Protein AF-A0A1G2VLK8-F1 (afdb_monomer_lite)

Sequence (142 aa):
MTEEEIDSARRELGSAGLTPVDLPKEIGAIEGIDEGEAGPSVKYRYEQSRFFVAKDKTTAEALRNVHEGDDETYGRLSGFPESAIKAYLGAEENTTALIELGDLPEEVRTQDFMAFATFKLSRGNWREELETVKKWATAIKK

Radius of gyration: 19.24 Å; chains: 1; bounding box: 40×49×45 Å

Structure (mmCIF, N/CA/C/O backbone):
data_AF-A0A1G2VLK8-F1
#
_entry.id   AF-A0A1G2VLK8-F1
#
loop_
_atom_site.group_PDB
_atom_site.id
_atom_site.type_symbol
_atom_site.label_atom_id
_atom_site.label_alt_id
_atom_site.label_comp_id
_atom_site.label_asym_id
_atom_site.label_entity_id
_atom_site.label_seq_id
_atom_site.pdbx_PDB_ins_code
_atom_site.Cartn_x
_atom_site.Cartn_y
_atom_site.Cartn_z
_atom_site.occupancy
_atom_site.B_iso_or_equiv
_atom_site.auth_seq_id
_atom_site.auth_comp_id
_atom_site.auth_asym_id
_atom_site.auth_atom_id
_atom_site.pdbx_PDB_model_num
ATOM 1 N N . MET A 1 1 ? 4.535 -14.843 -16.480 1.00 63.06 1 MET A N 1
ATOM 2 C CA . MET A 1 1 ? 3.687 -13.834 -17.128 1.00 63.06 1 MET A CA 1
ATOM 3 C C . MET A 1 1 ? 4.338 -13.463 -18.450 1.00 63.06 1 MET A C 1
ATOM 5 O O . MET A 1 1 ? 5.520 -13.135 -18.448 1.00 63.06 1 MET A O 1
ATOM 9 N N . THR A 1 2 ? 3.635 -13.634 -19.558 1.00 80.88 2 THR A N 1
ATOM 10 C CA . THR A 1 2 ? 4.081 -13.302 -20.915 1.00 80.88 2 THR A CA 1
ATOM 11 C C . THR A 1 2 ? 3.960 -11.796 -21.163 1.00 80.88 2 THR A C 1
ATOM 13 O O . THR A 1 2 ? 3.268 -11.094 -20.426 1.00 80.88 2 THR A O 1
ATOM 16 N N . GLU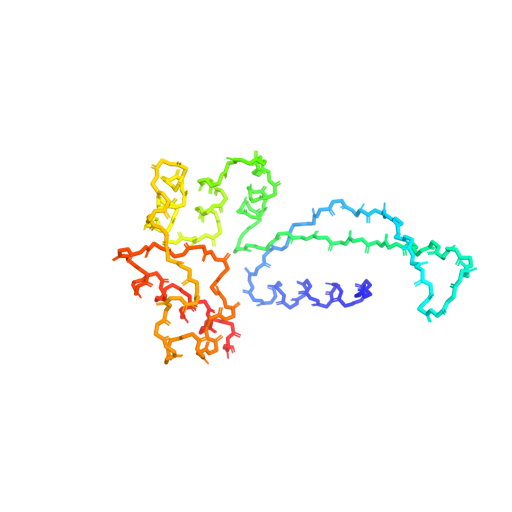 A 1 3 ? 4.620 -11.280 -22.202 1.00 81.69 3 GLU A N 1
ATOM 17 C CA . GLU A 1 3 ? 4.488 -9.864 -22.583 1.00 81.69 3 GLU A CA 1
ATOM 18 C C . GLU A 1 3 ? 3.028 -9.516 -22.949 1.00 81.69 3 GLU A C 1
ATOM 20 O O . GLU A 1 3 ? 2.543 -8.445 -22.598 1.00 81.69 3 GLU A O 1
ATOM 25 N N . GLU A 1 4 ? 2.284 -10.457 -23.547 1.00 85.25 4 GLU A N 1
ATOM 26 C CA . GLU A 1 4 ? 0.854 -10.292 -23.849 1.00 85.25 4 GLU A CA 1
ATOM 27 C C . GLU A 1 4 ? 0.001 -10.136 -22.582 1.00 85.25 4 GLU A C 1
ATOM 29 O O . GLU A 1 4 ? -0.909 -9.305 -22.544 1.00 85.25 4 GLU A O 1
ATOM 34 N N . GLU A 1 5 ? 0.306 -10.898 -21.528 1.00 84.62 5 GLU A N 1
ATOM 35 C CA . GLU A 1 5 ? -0.374 -10.782 -20.233 1.00 84.62 5 GLU A CA 1
ATOM 36 C C . GLU A 1 5 ? -0.065 -9.435 -19.559 1.00 84.62 5 GLU A C 1
ATOM 38 O O . GLU A 1 5 ? -0.966 -8.810 -18.999 1.00 84.62 5 GLU A O 1
ATOM 43 N N . ILE A 1 6 ? 1.176 -8.944 -19.669 1.00 83.00 6 ILE A N 1
ATOM 44 C CA . ILE A 1 6 ? 1.570 -7.620 -19.156 1.00 83.00 6 ILE A CA 1
ATOM 45 C C . ILE A 1 6 ? 0.814 -6.511 -19.895 1.00 83.00 6 ILE A C 1
ATOM 47 O O . ILE A 1 6 ? 0.267 -5.604 -19.267 1.00 83.00 6 ILE A O 1
ATOM 51 N N . ASP A 1 7 ? 0.738 -6.585 -21.221 1.00 86.88 7 ASP A N 1
ATOM 52 C CA . ASP A 1 7 ? 0.026 -5.591 -22.025 1.00 86.88 7 ASP A CA 1
ATOM 53 C C . ASP A 1 7 ? -1.495 -5.662 -21.844 1.00 86.88 7 ASP A C 1
ATOM 55 O O . ASP A 1 7 ? -2.184 -4.640 -21.937 1.00 86.88 7 ASP A O 1
ATOM 59 N N . SER A 1 8 ? -2.048 -6.845 -21.557 1.00 88.81 8 SER A N 1
ATOM 60 C CA . SER A 1 8 ? -3.439 -6.974 -21.108 1.00 88.81 8 SER A CA 1
ATOM 61 C C . SER A 1 8 ? -3.647 -6.251 -19.779 1.00 88.81 8 SER A C 1
ATOM 63 O O . SER A 1 8 ? -4.502 -5.369 -19.698 1.00 88.81 8 SER A O 1
ATOM 65 N N . ALA A 1 9 ? -2.798 -6.521 -18.783 1.00 86.00 9 ALA A N 1
ATOM 66 C CA . ALA A 1 9 ? -2.879 -5.879 -17.474 1.00 86.00 9 ALA A CA 1
ATOM 67 C C . ALA A 1 9 ? -2.759 -4.348 -17.574 1.00 86.00 9 ALA A C 1
ATOM 69 O O . ALA A 1 9 ? -3.553 -3.622 -16.983 1.00 86.00 9 ALA A O 1
ATOM 70 N N . ARG A 1 10 ? -1.827 -3.823 -18.381 1.00 85.25 10 ARG A N 1
ATOM 71 C CA . ARG A 1 10 ? -1.683 -2.370 -18.605 1.00 85.25 10 ARG A CA 1
ATOM 72 C C . ARG A 1 10 ? -2.944 -1.740 -19.195 1.00 85.25 10 ARG A C 1
ATOM 74 O O . ARG A 1 10 ? -3.321 -0.641 -18.789 1.00 85.25 10 ARG A O 1
ATOM 81 N N . ARG A 1 11 ? -3.603 -2.417 -20.141 1.00 89.00 11 ARG A N 1
ATOM 82 C CA . ARG A 1 11 ? -4.859 -1.934 -20.736 1.00 89.00 11 ARG A CA 1
ATOM 83 C C . ARG A 1 11 ? -5.998 -1.925 -19.723 1.00 89.00 11 ARG A C 1
ATOM 85 O O . ARG A 1 11 ? -6.734 -0.942 -19.661 1.00 89.00 11 ARG A O 1
ATOM 92 N N . GLU A 1 12 ? -6.111 -2.974 -18.916 1.00 89.31 12 GLU A N 1
ATOM 93 C CA . GLU A 1 12 ? -7.101 -3.055 -17.838 1.00 89.31 12 GLU A CA 1
ATOM 94 C C . GLU A 1 12 ? -6.886 -1.940 -16.806 1.00 89.31 12 GLU A C 1
ATOM 96 O O . GLU A 1 12 ? -7.82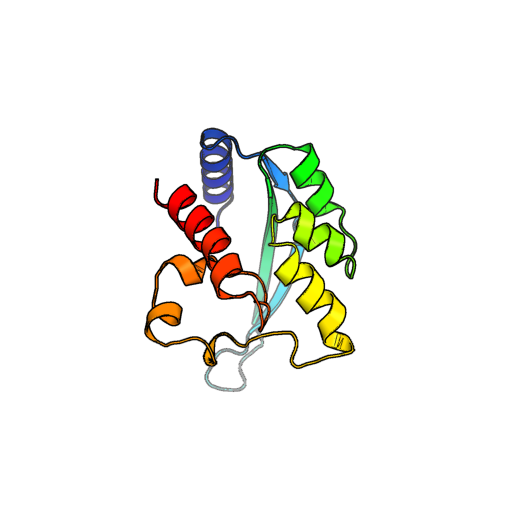1 -1.199 -16.499 1.00 89.31 12 GLU A O 1
ATOM 101 N N . LEU A 1 13 ? -5.642 -1.722 -16.370 1.00 87.38 13 LEU A N 1
ATOM 102 C CA . LEU A 1 13 ? -5.278 -0.622 -15.472 1.00 87.38 13 LEU A CA 1
ATOM 103 C C . LEU A 1 13 ? -5.633 0.747 -16.068 1.00 87.38 13 LEU A C 1
ATOM 105 O O . LEU A 1 13 ? -6.253 1.569 -15.394 1.00 87.38 13 LEU A O 1
ATOM 109 N N . GLY A 1 14 ? -5.315 0.972 -17.346 1.00 86.69 14 GLY A N 1
ATOM 110 C CA . GLY A 1 14 ? -5.680 2.202 -18.048 1.00 86.69 14 GLY A CA 1
ATOM 111 C C . GLY A 1 14 ? -7.194 2.424 -18.109 1.00 86.69 14 GLY A C 1
ATOM 112 O O . GLY A 1 14 ? -7.660 3.544 -17.899 1.00 86.69 14 GLY A O 1
ATOM 113 N N . SER A 1 15 ? -7.979 1.362 -18.322 1.00 87.38 15 SER A N 1
ATOM 114 C CA . SER A 1 15 ? -9.448 1.438 -18.313 1.00 87.38 15 SER A CA 1
ATOM 115 C C . SER A 1 15 ? -10.027 1.780 -16.934 1.00 87.38 15 SER A C 1
ATOM 117 O O . SER A 1 15 ? -11.059 2.443 -16.849 1.00 87.38 15 SER A O 1
ATOM 119 N N . ALA A 1 16 ? -9.318 1.410 -15.863 1.00 84.62 16 ALA A N 1
ATOM 120 C CA . ALA A 1 16 ? -9.635 1.777 -14.485 1.00 84.62 16 ALA A CA 1
ATOM 121 C C . ALA A 1 16 ? -9.128 3.183 -14.091 1.00 84.62 16 ALA A C 1
ATOM 123 O O . ALA A 1 16 ? -9.256 3.584 -12.934 1.00 84.62 16 ALA A O 1
ATOM 124 N N . GLY A 1 17 ? -8.547 3.943 -15.029 1.00 86.31 17 GLY A N 1
ATOM 125 C CA . GLY A 1 17 ? -7.991 5.273 -14.767 1.00 86.31 17 GLY A CA 1
ATOM 126 C C . GLY A 1 17 ? -6.667 5.247 -13.999 1.00 86.31 17 GLY A C 1
ATOM 127 O O . GLY A 1 17 ? -6.303 6.241 -13.373 1.00 86.31 17 GLY A O 1
ATOM 128 N N . LEU A 1 18 ? -5.954 4.120 -14.021 1.00 87.69 18 LEU A N 1
ATOM 129 C CA . LEU A 1 18 ? -4.661 3.954 -13.370 1.00 87.69 18 LEU A CA 1
ATOM 130 C C . LEU A 1 18 ? -3.522 4.062 -14.386 1.00 87.69 18 LEU A C 1
ATOM 132 O O . LEU A 1 18 ? -3.638 3.653 -15.540 1.00 87.69 18 LEU A O 1
ATOM 136 N N . THR A 1 19 ? -2.397 4.611 -13.939 1.00 88.56 19 THR A N 1
ATOM 137 C CA . THR A 1 19 ? -1.199 4.812 -14.755 1.00 88.56 19 THR A CA 1
ATOM 138 C C . THR A 1 19 ? -0.057 3.936 -14.238 1.00 88.56 19 THR A C 1
ATOM 140 O O . THR A 1 19 ? 0.416 4.175 -13.121 1.00 88.56 19 THR A O 1
ATOM 143 N N . PRO A 1 20 ? 0.399 2.937 -15.017 1.00 86.56 20 PRO A N 1
ATOM 144 C CA . PRO A 1 20 ? 1.588 2.166 -14.687 1.00 86.56 20 PRO A CA 1
ATOM 145 C C . PRO A 1 20 ? 2.874 2.923 -15.059 1.00 86.56 20 PRO A C 1
ATOM 147 O O . PRO A 1 20 ? 2.933 3.623 -16.071 1.00 86.56 20 PRO A O 1
ATOM 150 N N . VAL A 1 21 ? 3.923 2.745 -14.258 1.00 88.81 21 VAL A N 1
ATOM 151 C CA . VAL A 1 21 ? 5.294 3.193 -14.536 1.00 88.81 21 VAL A CA 1
ATOM 152 C C . VAL A 1 21 ? 6.228 2.002 -14.385 1.00 88.81 21 VAL A C 1
ATOM 154 O O . VAL A 1 21 ? 6.386 1.461 -13.290 1.00 88.81 21 VAL A O 1
ATOM 157 N N . ASP A 1 22 ? 6.845 1.598 -15.493 1.00 85.44 22 ASP A N 1
ATOM 158 C CA . ASP A 1 22 ? 7.716 0.427 -15.540 1.00 85.44 22 ASP A CA 1
ATOM 159 C C . ASP A 1 22 ? 9.066 0.664 -14.852 1.00 85.44 22 ASP A C 1
ATOM 161 O O . ASP A 1 22 ? 9.655 1.755 -14.902 1.00 85.44 22 ASP A O 1
ATOM 165 N N . LEU A 1 23 ? 9.575 -0.407 -14.250 1.00 80.75 23 LEU A N 1
ATOM 166 C CA . LEU A 1 23 ? 10.962 -0.534 -13.830 1.00 80.75 23 LEU A CA 1
ATOM 167 C C . LEU A 1 23 ? 11.788 -1.239 -14.919 1.00 80.75 23 LEU A C 1
ATOM 169 O O . LEU A 1 23 ? 11.238 -1.999 -15.723 1.00 80.75 23 LEU A O 1
ATOM 173 N N . PRO A 1 24 ? 13.114 -1.013 -14.956 1.00 81.62 24 PRO A N 1
ATOM 174 C CA . PRO A 1 24 ? 14.006 -1.7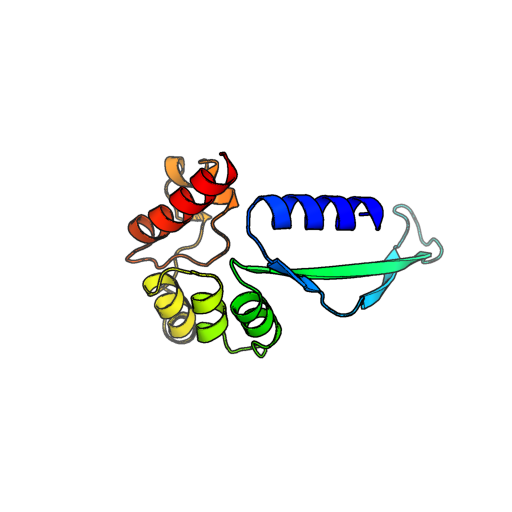87 -15.810 1.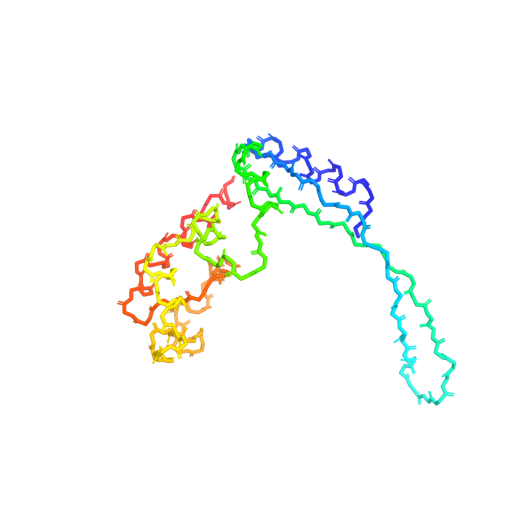00 81.62 24 PRO A CA 1
ATOM 175 C C . PRO A 1 24 ? 13.827 -3.293 -15.573 1.00 81.62 24 PRO A C 1
ATOM 177 O O . PRO A 1 24 ? 13.687 -3.728 -14.431 1.00 81.62 24 PRO A O 1
ATOM 180 N N . LYS A 1 25 ? 13.843 -4.088 -16.650 1.00 81.50 25 LYS A N 1
ATOM 181 C CA . LYS A 1 25 ? 13.786 -5.552 -16.544 1.00 81.50 25 LYS A CA 1
ATOM 182 C C . LYS A 1 25 ? 15.025 -6.055 -15.800 1.00 81.50 25 LYS A C 1
ATOM 184 O O . LYS A 1 25 ? 16.150 -5.759 -16.203 1.00 81.50 25 LYS A O 1
ATOM 189 N N . GLU A 1 26 ? 14.814 -6.843 -14.754 1.00 79.50 26 GLU A N 1
ATOM 190 C CA . GLU A 1 26 ? 15.887 -7.534 -14.040 1.00 79.50 26 GLU A CA 1
ATOM 191 C C . GLU A 1 26 ? 16.044 -8.941 -14.617 1.00 79.50 26 GLU A C 1
ATOM 193 O O . GLU A 1 26 ? 15.074 -9.692 -14.727 1.00 79.50 26 GLU A O 1
ATOM 198 N N . ILE A 1 27 ? 17.268 -9.294 -15.012 1.00 81.00 27 ILE A N 1
ATOM 199 C CA . ILE A 1 27 ? 17.603 -10.626 -15.522 1.00 81.00 27 ILE A CA 1
ATOM 200 C C . ILE A 1 27 ? 18.464 -11.313 -14.471 1.00 81.00 27 ILE A C 1
ATOM 202 O O . ILE A 1 27 ? 19.544 -10.823 -14.140 1.00 81.00 27 ILE A O 1
ATOM 206 N N . GLY A 1 28 ? 18.002 -12.455 -13.971 1.00 79.44 28 GLY A N 1
ATOM 207 C CA . GLY A 1 28 ? 18.722 -13.239 -12.975 1.00 79.44 28 GLY A CA 1
ATOM 208 C C . GLY A 1 28 ? 18.850 -14.709 -13.358 1.00 79.44 28 GLY A C 1
ATOM 209 O O . GLY A 1 28 ? 18.294 -15.175 -14.356 1.00 79.44 28 GLY A O 1
ATOM 210 N N . ALA A 1 29 ? 19.601 -15.447 -12.543 1.00 80.19 29 ALA A N 1
ATOM 211 C CA . ALA A 1 29 ? 19.719 -16.895 -12.629 1.00 80.19 29 ALA A CA 1
ATOM 212 C C . ALA A 1 29 ? 19.467 -17.516 -11.251 1.00 80.19 29 ALA A C 1
ATOM 214 O O . ALA A 1 29 ? 19.999 -17.027 -10.256 1.00 80.19 29 ALA A O 1
ATOM 215 N N . ILE A 1 30 ? 18.669 -18.579 -11.198 1.00 77.06 30 ILE A N 1
ATOM 216 C CA . ILE A 1 30 ? 18.436 -19.377 -9.990 1.00 77.06 30 ILE A CA 1
ATOM 217 C C . ILE A 1 30 ? 19.031 -20.757 -10.246 1.00 77.06 30 ILE A C 1
ATOM 219 O O . ILE A 1 30 ? 18.797 -21.343 -11.304 1.00 77.06 30 ILE A O 1
ATOM 223 N N . GLU A 1 31 ? 19.812 -21.270 -9.302 1.00 74.19 31 GLU A N 1
ATOM 224 C CA . GLU A 1 31 ? 20.272 -22.656 -9.334 1.00 74.19 31 GLU A CA 1
ATOM 225 C C . GLU A 1 31 ? 19.260 -23.525 -8.587 1.00 74.19 31 GLU A C 1
ATOM 227 O O . GLU A 1 31 ? 19.054 -23.357 -7.387 1.00 74.19 31 GLU A O 1
ATOM 232 N N . GLY A 1 32 ? 18.601 -24.427 -9.314 1.00 66.31 32 GLY A N 1
ATOM 233 C CA . GLY A 1 32 ? 17.773 -25.472 -8.722 1.00 66.31 32 GLY A CA 1
ATOM 234 C C . GLY A 1 32 ? 18.585 -26.753 -8.554 1.00 66.31 32 GLY A C 1
ATOM 235 O O . GLY A 1 32 ? 19.339 -27.132 -9.455 1.00 66.31 32 GLY A O 1
ATOM 236 N N . ILE A 1 33 ? 18.420 -27.416 -7.412 1.00 60.09 33 ILE A N 1
ATOM 237 C CA . ILE A 1 33 ? 18.817 -28.814 -7.233 1.00 60.09 33 ILE A CA 1
ATOM 238 C C . ILE A 1 33 ? 17.563 -29.629 -7.537 1.00 60.09 33 ILE A C 1
ATOM 240 O O . ILE A 1 33 ? 16.534 -29.402 -6.903 1.00 60.09 33 ILE A O 1
ATOM 244 N N . ASP A 1 34 ? 17.626 -30.514 -8.530 1.00 57.28 34 ASP A N 1
ATOM 245 C CA . ASP A 1 34 ? 16.518 -31.425 -8.825 1.00 57.28 34 ASP A CA 1
ATOM 246 C C . ASP A 1 34 ? 16.291 -32.315 -7.590 1.00 57.28 34 ASP A C 1
ATOM 248 O O . ASP A 1 34 ? 17.243 -32.905 -7.067 1.00 57.28 34 ASP A O 1
ATOM 252 N N . GLU A 1 35 ? 15.069 -32.343 -7.053 1.00 53.84 35 GLU A N 1
ATOM 253 C CA . GLU A 1 35 ? 14.765 -33.089 -5.829 1.00 53.84 35 GLU A CA 1
ATOM 254 C C . GLU A 1 35 ? 15.004 -34.588 -6.066 1.00 53.84 35 GLU A C 1
ATOM 256 O O . GLU A 1 35 ? 14.223 -35.252 -6.745 1.00 53.84 35 GLU A O 1
ATOM 261 N N . GLY A 1 36 ? 16.077 -35.147 -5.494 1.00 56.91 36 GLY A N 1
ATOM 262 C CA . GLY A 1 36 ? 16.237 -36.602 -5.456 1.00 56.91 36 GLY A CA 1
ATOM 263 C C . GLY A 1 36 ? 17.626 -37.145 -5.157 1.00 56.91 36 GLY A C 1
ATOM 264 O O . GLY A 1 36 ? 17.726 -38.116 -4.425 1.00 56.91 36 GLY A O 1
ATOM 265 N N . GLU A 1 37 ? 18.703 -36.561 -5.667 1.00 55.66 37 GLU A N 1
ATOM 266 C CA . GLU A 1 37 ? 20.075 -37.051 -5.450 1.00 55.66 37 GLU A CA 1
ATOM 267 C C . GLU A 1 37 ? 21.056 -35.978 -5.937 1.00 55.66 37 GLU A C 1
ATOM 269 O O . GLU A 1 37 ? 20.622 -34.949 -6.443 1.00 55.66 37 GLU A O 1
ATOM 274 N N . ALA A 1 38 ? 22.367 -36.167 -5.771 1.00 58.59 38 ALA A N 1
ATOM 275 C CA . ALA A 1 38 ? 23.418 -35.254 -6.234 1.00 58.59 38 ALA A CA 1
ATOM 276 C C . ALA A 1 38 ? 23.439 -35.082 -7.777 1.00 58.59 38 ALA A C 1
ATOM 278 O O . ALA A 1 38 ? 24.370 -35.513 -8.456 1.00 58.59 38 ALA A O 1
ATOM 279 N N . GLY A 1 39 ? 22.388 -34.487 -8.337 1.00 59.66 39 GLY A N 1
ATOM 280 C CA . GLY A 1 39 ? 22.207 -34.179 -9.745 1.00 59.66 39 GLY A CA 1
ATOM 281 C C . GLY A 1 39 ? 22.868 -32.852 -10.128 1.00 59.66 39 GLY A C 1
ATOM 282 O O . GLY A 1 39 ? 23.203 -32.040 -9.260 1.00 59.66 39 GLY A O 1
ATOM 283 N N . PRO A 1 40 ? 23.097 -32.617 -11.430 1.00 57.97 40 PRO A N 1
ATOM 284 C CA . PRO A 1 40 ? 23.695 -31.375 -11.905 1.00 57.97 40 PRO A CA 1
ATOM 285 C C . PRO A 1 40 ? 22.797 -30.181 -11.557 1.00 57.97 40 PRO A C 1
ATOM 287 O O . PRO A 1 40 ? 21.589 -30.228 -11.781 1.00 57.97 40 PRO A O 1
ATOM 290 N N . SER A 1 41 ? 23.385 -29.097 -11.042 1.00 63.62 41 SER A N 1
ATOM 291 C CA . SER A 1 41 ? 22.642 -27.859 -10.808 1.00 63.62 41 SER A CA 1
ATOM 292 C C . SER A 1 41 ? 22.136 -27.298 -12.137 1.00 63.62 41 SER A C 1
ATOM 294 O O . SER A 1 41 ? 22.902 -27.077 -13.081 1.00 63.62 41 SER A O 1
ATOM 296 N N . VAL A 1 42 ? 20.825 -27.071 -12.228 1.00 68.12 42 VAL A N 1
ATOM 297 C CA . VAL A 1 42 ? 20.213 -26.448 -13.405 1.00 68.12 42 VAL A CA 1
ATOM 298 C C . VAL A 1 42 ? 20.111 -24.950 -13.148 1.00 68.12 42 VAL A C 1
ATOM 300 O O . VAL A 1 42 ? 19.497 -24.515 -12.174 1.00 68.12 42 VAL A O 1
ATOM 303 N N . LYS A 1 43 ? 20.723 -24.150 -14.028 1.00 74.25 43 LYS A N 1
ATOM 304 C CA . LYS A 1 43 ? 20.610 -22.687 -14.015 1.00 74.25 43 LYS A CA 1
ATOM 305 C C . LYS A 1 43 ? 19.373 -22.257 -14.787 1.00 74.25 43 LYS A C 1
ATOM 307 O O . LYS A 1 43 ? 19.365 -22.274 -16.017 1.00 74.25 43 LYS A O 1
ATOM 312 N N . TYR A 1 44 ? 18.353 -21.817 -14.067 1.00 77.94 44 TYR A N 1
ATOM 313 C CA . TYR A 1 44 ? 17.159 -21.217 -14.645 1.00 77.94 44 TYR A CA 1
ATOM 314 C C . TYR A 1 44 ? 17.379 -19.718 -14.810 1.00 77.94 44 TYR A C 1
ATOM 316 O O . TYR A 1 44 ? 17.556 -19.005 -13.824 1.00 77.94 44 TYR A O 1
ATOM 324 N N . ARG A 1 45 ? 17.361 -19.225 -16.052 1.00 82.38 45 ARG A N 1
ATOM 325 C CA . ARG A 1 45 ? 17.282 -17.784 -16.318 1.00 82.38 45 ARG A CA 1
ATOM 326 C C . ARG A 1 45 ? 15.854 -17.318 -16.058 1.00 82.38 45 ARG A C 1
ATOM 328 O O . ARG A 1 45 ? 14.919 -17.906 -16.597 1.00 82.38 45 ARG A O 1
ATOM 335 N N . TYR A 1 46 ? 15.700 -16.244 -15.296 1.00 78.12 46 TYR A N 1
ATOM 336 C CA . TYR A 1 46 ? 14.419 -15.566 -15.133 1.00 78.12 46 TYR A CA 1
ATOM 337 C C . TYR A 1 46 ? 14.531 -14.102 -15.534 1.00 78.12 46 TYR A C 1
ATOM 339 O O . TYR A 1 46 ? 15.597 -13.490 -15.456 1.00 78.12 46 TYR A O 1
ATOM 347 N N . GLU A 1 47 ? 13.402 -13.557 -15.967 1.00 80.12 47 GLU A N 1
ATOM 348 C CA . GLU A 1 47 ? 13.240 -12.140 -16.255 1.00 80.12 47 GLU A CA 1
ATOM 349 C C . GLU A 1 47 ? 12.103 -11.623 -15.385 1.00 80.12 47 GLU A C 1
ATOM 351 O O . GLU A 1 47 ? 10.989 -12.152 -15.424 1.00 80.12 47 GLU A O 1
ATOM 356 N N . GLN A 1 48 ? 12.388 -10.608 -14.576 1.00 78.56 48 GLN A N 1
ATOM 357 C CA . GLN A 1 48 ? 11.399 -9.972 -13.726 1.00 78.56 48 GLN A CA 1
ATOM 358 C C . GLN A 1 48 ? 11.062 -8.593 -14.287 1.00 78.56 48 GLN A C 1
ATOM 360 O O . GLN A 1 48 ? 11.933 -7.748 -14.488 1.00 78.56 48 GLN A O 1
ATOM 365 N N . SER A 1 49 ? 9.771 -8.373 -14.533 1.00 77.62 49 SER A N 1
ATOM 366 C CA . SER A 1 49 ? 9.219 -7.059 -14.860 1.00 77.62 49 SER A CA 1
ATOM 367 C C . SER A 1 49 ? 8.395 -6.580 -13.673 1.00 77.62 49 SER A C 1
ATOM 369 O O . SER A 1 49 ? 7.518 -7.300 -13.196 1.00 77.62 49 SER A O 1
ATOM 371 N N . ARG A 1 50 ? 8.700 -5.381 -13.178 1.00 82.94 50 ARG A N 1
ATOM 372 C CA . ARG A 1 50 ? 7.971 -4.719 -12.092 1.00 82.94 50 ARG A CA 1
ATOM 373 C C . ARG A 1 50 ? 7.476 -3.367 -12.590 1.00 82.94 50 ARG A C 1
ATOM 375 O O . ARG A 1 50 ? 8.107 -2.752 -13.446 1.00 82.94 50 ARG A O 1
ATOM 382 N N . PHE A 1 51 ? 6.365 -2.901 -12.044 1.00 85.94 51 PHE A N 1
ATOM 383 C CA . PHE A 1 51 ? 5.830 -1.578 -12.339 1.00 85.94 51 PHE A CA 1
ATOM 384 C C . PHE A 1 51 ? 5.102 -1.028 -11.113 1.00 85.94 51 PHE A C 1
ATOM 386 O O . PHE A 1 51 ? 4.553 -1.789 -10.314 1.00 85.94 51 PHE A O 1
ATOM 393 N N . PHE A 1 52 ? 5.101 0.295 -10.972 1.00 88.31 52 PHE A N 1
ATOM 394 C CA . PHE A 1 52 ? 4.288 1.006 -9.987 1.00 88.31 52 PHE A CA 1
ATOM 395 C C . PHE A 1 52 ? 2.986 1.452 -10.630 1.00 88.31 52 PHE A C 1
ATOM 397 O O . PHE A 1 52 ? 2.983 1.859 -11.787 1.00 88.31 52 PHE A O 1
ATOM 404 N N . VAL A 1 53 ? 1.888 1.401 -9.884 1.00 85.31 53 VAL A N 1
ATOM 405 C CA . VAL A 1 53 ? 0.565 1.812 -10.361 1.00 85.31 53 VAL A CA 1
ATOM 406 C C . VAL A 1 53 ? 0.021 2.885 -9.435 1.00 85.31 53 VAL A C 1
ATOM 408 O O . VAL A 1 53 ? 0.002 2.700 -8.221 1.00 85.31 53 VAL A O 1
ATOM 411 N N . ALA A 1 54 ? -0.451 3.992 -10.001 1.00 89.50 54 ALA A N 1
ATOM 412 C CA . ALA A 1 54 ? -1.141 5.033 -9.246 1.00 89.50 54 ALA A CA 1
ATOM 413 C C . ALA A 1 54 ? -2.250 5.691 -10.077 1.00 89.50 54 ALA A C 1
ATOM 415 O O . ALA A 1 54 ? -2.380 5.442 -11.274 1.00 89.50 54 ALA A O 1
ATOM 416 N N . LYS A 1 55 ? -3.039 6.566 -9.444 1.00 88.31 55 LYS A N 1
ATOM 417 C CA . LYS A 1 55 ? -4.106 7.346 -10.102 1.00 88.31 55 LYS A CA 1
ATOM 418 C C . LYS A 1 55 ? -3.591 8.290 -11.197 1.00 88.31 55 LYS A C 1
ATOM 420 O O . LYS A 1 55 ? -4.335 8.686 -12.082 1.00 88.31 55 LYS A O 1
ATOM 425 N N . ASP A 1 56 ? -2.330 8.696 -11.100 1.00 90.56 56 ASP A N 1
ATOM 426 C CA . ASP A 1 56 ? -1.686 9.598 -12.041 1.00 90.56 56 ASP A CA 1
ATOM 427 C C . ASP A 1 56 ? -0.202 9.257 -12.174 1.00 90.56 56 ASP A C 1
ATOM 429 O O . ASP A 1 56 ? 0.413 8.660 -11.283 1.00 90.56 56 ASP A O 1
ATOM 433 N N . LYS A 1 57 ? 0.369 9.646 -13.316 1.00 89.25 57 LYS A N 1
ATOM 434 C CA . LYS A 1 57 ? 1.768 9.380 -13.650 1.00 89.25 57 LYS A CA 1
ATOM 435 C C . LYS A 1 57 ? 2.729 9.974 -12.624 1.00 89.25 57 LYS A C 1
ATOM 437 O O . LYS A 1 57 ? 3.706 9.325 -12.279 1.00 89.25 57 LYS A O 1
ATOM 442 N N . THR A 1 58 ? 2.439 11.175 -12.123 1.00 92.19 58 THR A N 1
ATOM 443 C CA . THR A 1 58 ? 3.290 11.882 -11.158 1.00 92.19 58 THR A CA 1
ATOM 444 C C . THR A 1 58 ? 3.447 11.079 -9.871 1.00 92.19 58 THR A C 1
ATOM 446 O O . THR A 1 58 ? 4.556 10.924 -9.373 1.00 92.19 58 THR A O 1
ATOM 449 N N . THR A 1 59 ? 2.355 10.516 -9.358 1.00 92.31 59 THR A N 1
ATOM 450 C CA . THR A 1 59 ? 2.347 9.683 -8.152 1.00 92.31 59 THR A CA 1
ATOM 451 C C . THR A 1 59 ? 3.080 8.361 -8.394 1.00 92.31 59 THR A C 1
ATOM 453 O O . THR A 1 59 ? 3.867 7.938 -7.552 1.00 92.31 59 THR A O 1
ATOM 456 N N . ALA A 1 60 ? 2.881 7.726 -9.555 1.00 89.88 60 ALA A N 1
ATOM 457 C CA . ALA A 1 60 ? 3.587 6.491 -9.904 1.00 89.88 60 ALA A CA 1
ATOM 458 C C . ALA A 1 60 ? 5.103 6.718 -10.091 1.00 89.88 60 ALA A C 1
ATOM 460 O O . ALA A 1 60 ? 5.912 5.905 -9.646 1.00 89.88 60 ALA A O 1
ATOM 461 N N . GLU A 1 61 ? 5.504 7.841 -10.692 1.00 90.88 61 GLU A N 1
ATOM 462 C CA . GLU A 1 61 ? 6.908 8.255 -10.792 1.00 90.88 61 GLU A CA 1
ATOM 463 C C . GLU A 1 61 ? 7.492 8.611 -9.419 1.00 90.88 61 GLU A C 1
ATOM 465 O O . GLU A 1 61 ? 8.633 8.254 -9.136 1.00 90.88 61 GLU A O 1
ATOM 470 N N . ALA A 1 62 ? 6.716 9.263 -8.547 1.00 92.38 62 ALA A N 1
ATOM 471 C CA . ALA A 1 62 ? 7.132 9.547 -7.178 1.00 92.38 62 ALA A CA 1
ATOM 472 C C . ALA A 1 62 ? 7.390 8.250 -6.400 1.00 92.38 62 ALA A C 1
ATOM 474 O O . ALA A 1 62 ? 8.460 8.123 -5.818 1.00 92.38 62 ALA A O 1
ATOM 475 N N . LEU A 1 63 ? 6.479 7.267 -6.475 1.00 91.25 63 LEU A N 1
ATOM 476 C CA . LEU A 1 63 ? 6.655 5.935 -5.875 1.00 91.25 63 LEU A CA 1
ATOM 477 C C . LEU A 1 63 ? 7.918 5.237 -6.382 1.00 91.25 63 LEU A C 1
ATOM 479 O O . LEU A 1 63 ? 8.675 4.682 -5.593 1.00 91.25 63 LEU A O 1
ATOM 483 N N . ARG A 1 64 ? 8.177 5.306 -7.692 1.00 89.81 64 ARG A N 1
ATOM 484 C CA . ARG A 1 64 ? 9.380 4.725 -8.302 1.00 89.81 64 ARG A CA 1
ATOM 485 C C . ARG A 1 64 ? 10.677 5.326 -7.761 1.00 89.81 64 ARG A C 1
ATOM 487 O O . ARG A 1 64 ? 11.687 4.632 -7.708 1.00 89.81 64 ARG A O 1
ATOM 494 N N . ASN A 1 65 ? 10.665 6.613 -7.436 1.00 91.06 65 ASN A N 1
ATOM 495 C CA . ASN A 1 65 ? 11.858 7.352 -7.039 1.00 91.06 65 ASN A CA 1
ATOM 496 C C . ASN A 1 65 ? 12.060 7.398 -5.517 1.00 91.06 65 ASN A C 1
ATOM 498 O O . ASN A 1 65 ? 13.023 8.022 -5.072 1.00 91.06 65 ASN A O 1
ATOM 502 N N . VAL A 1 66 ? 11.181 6.774 -4.722 1.00 91.31 66 VAL A N 1
ATOM 503 C CA . VAL A 1 66 ? 11.383 6.680 -3.273 1.00 91.31 66 VAL A CA 1
ATOM 504 C C . VAL A 1 66 ? 12.646 5.867 -3.005 1.00 91.31 66 VAL A C 1
ATOM 506 O O . VAL A 1 66 ? 12.808 4.755 -3.510 1.00 91.31 66 VAL A O 1
ATOM 509 N N . HIS A 1 67 ? 13.564 6.448 -2.238 1.00 85.50 67 HIS A N 1
ATOM 510 C CA . HIS A 1 67 ? 14.784 5.766 -1.834 1.00 85.50 67 HIS A CA 1
ATOM 511 C C . HIS A 1 67 ? 14.471 4.664 -0.820 1.00 85.50 67 HIS A C 1
ATOM 513 O O . HIS A 1 67 ? 13.571 4.801 0.008 1.00 85.50 67 HIS A O 1
ATOM 519 N N . GLU A 1 68 ? 15.242 3.579 -0.863 1.00 82.56 68 GLU A N 1
ATOM 520 C CA . GLU A 1 68 ? 15.199 2.559 0.183 1.00 82.56 68 GLU A CA 1
ATOM 521 C C . GLU A 1 68 ? 15.443 3.218 1.554 1.00 82.56 68 GLU A C 1
ATOM 523 O O . GLU A 1 68 ? 16.397 3.982 1.716 1.00 82.56 68 GLU A O 1
ATOM 528 N N . GLY A 1 69 ? 14.547 2.965 2.512 1.00 84.19 69 GLY A N 1
ATOM 529 C CA . GLY A 1 69 ? 14.569 3.571 3.847 1.00 84.19 69 GLY A CA 1
ATOM 530 C C . GLY A 1 69 ? 13.731 4.846 4.016 1.00 84.19 69 GLY A C 1
ATOM 531 O O . GLY A 1 69 ? 13.567 5.301 5.145 1.00 84.19 69 GLY A O 1
ATOM 532 N N . ASP A 1 70 ? 13.154 5.417 2.952 1.00 92.81 70 ASP A N 1
ATOM 533 C CA . ASP A 1 70 ? 12.165 6.504 3.073 1.00 92.81 70 ASP A CA 1
ATOM 534 C C . ASP A 1 70 ? 10.736 5.941 3.207 1.00 92.81 70 ASP A C 1
ATOM 536 O O . ASP A 1 70 ? 9.859 6.107 2.349 1.00 92.81 70 ASP A O 1
ATOM 540 N N . ASP A 1 71 ? 10.519 5.224 4.311 1.00 93.69 71 ASP A N 1
ATOM 541 C CA . ASP A 1 71 ? 9.261 4.531 4.606 1.00 93.69 71 ASP A CA 1
ATOM 542 C C . ASP A 1 71 ? 8.085 5.502 4.816 1.00 93.69 71 ASP A C 1
ATOM 544 O O . ASP A 1 71 ? 6.932 5.165 4.526 1.00 93.69 71 ASP A O 1
ATOM 548 N N . GLU A 1 72 ? 8.360 6.731 5.273 1.00 95.69 72 GLU A N 1
ATOM 549 C CA . GLU A 1 72 ? 7.346 7.778 5.430 1.00 95.69 72 GLU A CA 1
ATOM 550 C C . GLU A 1 72 ? 6.770 8.185 4.070 1.00 95.69 72 GLU A C 1
ATOM 552 O O . GLU A 1 72 ? 5.547 8.158 3.873 1.00 95.69 72 GLU A O 1
ATOM 557 N N . THR A 1 73 ? 7.639 8.535 3.115 1.00 95.38 73 THR A N 1
ATOM 558 C CA . THR A 1 73 ? 7.212 8.925 1.767 1.00 95.38 73 THR A CA 1
ATOM 559 C C . THR A 1 73 ? 6.551 7.754 1.051 1.00 95.38 73 THR A C 1
ATOM 561 O O . THR A 1 73 ? 5.485 7.935 0.450 1.00 95.38 73 THR A O 1
ATOM 564 N N . TYR A 1 74 ? 7.116 6.545 1.163 1.00 94.50 74 TYR A N 1
ATOM 565 C CA . TYR A 1 74 ? 6.522 5.340 0.582 1.00 94.50 74 TYR A CA 1
ATOM 566 C C . TYR A 1 74 ? 5.105 5.092 1.110 1.00 94.50 74 TYR A C 1
ATOM 568 O O . TYR A 1 74 ? 4.167 4.919 0.323 1.00 94.50 74 TYR A O 1
ATOM 576 N N . GLY A 1 75 ? 4.924 5.122 2.434 1.00 94.81 75 GLY A N 1
ATOM 577 C CA . GLY A 1 75 ? 3.630 4.894 3.070 1.00 94.81 75 GLY A CA 1
ATOM 578 C C . GLY A 1 75 ? 2.588 5.928 2.648 1.00 94.81 75 GLY A C 1
ATOM 579 O O . GLY A 1 75 ? 1.466 5.564 2.283 1.00 94.81 75 GLY A O 1
ATOM 580 N N . ARG A 1 76 ? 2.963 7.214 2.613 1.00 95.56 76 ARG A N 1
ATOM 581 C CA . ARG A 1 76 ? 2.054 8.294 2.195 1.00 95.56 76 ARG A CA 1
ATOM 582 C C . ARG A 1 76 ? 1.634 8.176 0.737 1.00 95.56 76 ARG A C 1
ATOM 584 O O . ARG A 1 76 ? 0.444 8.287 0.440 1.00 95.56 76 ARG A O 1
ATOM 591 N N . LEU A 1 77 ? 2.580 7.933 -0.169 1.00 93.81 77 LEU A N 1
ATOM 592 C CA . LEU A 1 77 ? 2.285 7.781 -1.597 1.00 93.81 77 LEU A CA 1
ATOM 593 C C . LEU A 1 77 ? 1.467 6.515 -1.889 1.00 93.81 77 LEU A C 1
ATOM 595 O O . LEU A 1 77 ? 0.627 6.529 -2.788 1.00 93.81 77 LEU A O 1
ATOM 599 N N . SER A 1 78 ? 1.656 5.457 -1.096 1.00 91.88 78 SER A N 1
ATOM 600 C CA . SER A 1 78 ? 0.867 4.218 -1.165 1.00 91.88 78 SER A CA 1
ATOM 601 C C . SER A 1 78 ? -0.541 4.362 -0.567 1.00 91.88 78 SER A C 1
ATOM 603 O O . SER A 1 78 ? -1.363 3.455 -0.683 1.00 91.88 78 SER A O 1
ATOM 605 N N . GLY A 1 79 ? -0.842 5.499 0.071 1.00 93.44 79 GLY A N 1
ATOM 606 C CA . GLY A 1 79 ? -2.138 5.777 0.689 1.00 93.44 79 GLY A CA 1
ATOM 607 C C . GLY A 1 79 ? -2.341 5.103 2.046 1.00 93.44 79 GLY A C 1
ATOM 608 O O . GLY A 1 79 ? -3.486 4.951 2.480 1.00 93.44 79 GLY A O 1
ATOM 609 N N . PHE A 1 80 ? -1.265 4.684 2.717 1.00 95.88 80 PHE A N 1
ATOM 610 C CA . PHE A 1 80 ? -1.359 4.047 4.029 1.00 95.88 80 PHE A CA 1
ATOM 611 C C . PHE A 1 80 ? -1.916 5.033 5.069 1.00 95.88 80 PHE A C 1
ATOM 613 O O . PHE A 1 80 ? -1.666 6.239 4.979 1.00 95.88 80 PHE A O 1
ATOM 620 N N . PRO A 1 81 ? -2.678 4.558 6.070 1.00 97.00 81 PRO A N 1
ATOM 621 C CA . PRO A 1 81 ? -3.152 5.418 7.146 1.00 97.00 81 PRO A CA 1
ATOM 622 C C . PRO A 1 81 ? -1.990 6.073 7.905 1.00 97.00 81 PRO A C 1
ATOM 624 O O . PRO A 1 81 ? -1.029 5.404 8.277 1.00 97.00 81 PRO A O 1
ATOM 627 N N . GLU A 1 82 ? -2.108 7.364 8.221 1.00 96.94 82 GLU A N 1
ATOM 628 C CA . GLU A 1 82 ? -1.063 8.115 8.938 1.00 96.94 82 GLU A CA 1
ATOM 629 C C . GLU A 1 82 ? -0.720 7.493 10.307 1.00 96.94 82 GLU A C 1
ATOM 631 O O . GLU A 1 82 ? 0.428 7.535 10.745 1.00 96.94 82 GLU A O 1
ATOM 636 N N . SER A 1 83 ? -1.700 6.888 10.988 1.00 96.75 83 SER A N 1
ATOM 637 C CA . SER A 1 83 ? -1.482 6.171 12.251 1.00 96.75 83 SER A CA 1
ATOM 638 C C . SER A 1 83 ? -0.611 4.923 12.081 1.00 96.75 83 SER A C 1
ATOM 640 O O . SER A 1 83 ? 0.239 4.666 12.932 1.00 96.75 83 SER A O 1
ATOM 642 N N . ALA A 1 84 ? -0.769 4.198 10.971 1.00 97.00 84 ALA A N 1
ATOM 643 C CA . ALA A 1 84 ? 0.042 3.031 10.644 1.00 97.00 84 ALA A CA 1
ATOM 644 C C . ALA A 1 84 ? 1.477 3.443 10.294 1.00 97.00 84 ALA A C 1
ATOM 646 O O . ALA A 1 84 ? 2.424 2.854 10.810 1.00 97.00 84 ALA A O 1
ATOM 647 N N . ILE A 1 85 ? 1.638 4.510 9.500 1.00 96.94 85 ILE A N 1
ATOM 648 C CA . ILE A 1 85 ? 2.953 5.068 9.145 1.00 96.94 85 ILE A CA 1
ATOM 649 C C . ILE A 1 85 ? 3.714 5.471 10.412 1.00 96.94 85 ILE A C 1
ATOM 651 O O . ILE A 1 85 ? 4.836 5.025 10.633 1.00 96.94 85 ILE A O 1
ATOM 655 N N . LYS A 1 86 ? 3.083 6.253 11.295 1.00 96.06 86 LYS A N 1
ATOM 656 C CA . LYS A 1 86 ? 3.705 6.690 12.555 1.00 96.06 86 LYS A CA 1
ATOM 657 C C . LYS A 1 86 ? 4.076 5.525 13.466 1.00 96.06 86 LYS A C 1
ATOM 659 O O . LYS A 1 86 ? 5.140 5.551 14.075 1.00 96.06 86 LYS A O 1
ATOM 664 N N . ALA A 1 87 ? 3.207 4.521 13.575 1.00 96.19 87 ALA A N 1
ATOM 665 C CA . ALA A 1 87 ? 3.484 3.350 14.397 1.00 96.19 87 ALA A CA 1
ATOM 666 C C . ALA A 1 87 ? 4.644 2.518 13.838 1.00 96.19 87 ALA A C 1
ATOM 668 O O . ALA A 1 87 ? 5.446 2.018 14.619 1.00 96.19 87 ALA A O 1
ATOM 669 N N . TYR A 1 88 ? 4.750 2.402 12.511 1.00 95.44 88 TYR A N 1
ATOM 670 C CA . TYR A 1 88 ? 5.844 1.698 11.847 1.00 95.44 88 TYR A CA 1
ATOM 671 C C . TYR A 1 88 ? 7.183 2.418 12.042 1.00 95.44 88 TYR A C 1
ATOM 673 O O . TYR A 1 88 ? 8.137 1.803 12.505 1.00 95.44 88 TYR A O 1
ATOM 681 N N . LEU A 1 89 ? 7.228 3.732 11.801 1.00 94.31 89 LEU A N 1
ATOM 682 C CA . LEU A 1 89 ? 8.439 4.540 11.998 1.00 94.31 89 LEU A CA 1
ATOM 683 C C . LEU A 1 89 ? 8.891 4.572 13.468 1.00 94.31 89 LEU A C 1
ATOM 685 O O . LEU A 1 89 ? 10.081 4.594 13.751 1.00 94.31 89 LEU A O 1
ATOM 689 N N . GLY A 1 90 ? 7.948 4.545 14.414 1.00 91.44 90 GLY A N 1
ATOM 690 C CA . GLY A 1 90 ? 8.248 4.476 15.848 1.00 91.44 90 GLY A CA 1
ATOM 691 C C . GLY A 1 90 ? 8.551 3.068 16.375 1.00 91.44 90 GLY A C 1
ATOM 692 O O . GLY A 1 90 ? 8.870 2.921 17.557 1.00 91.44 90 GLY A O 1
ATOM 693 N N . ALA A 1 91 ? 8.431 2.023 15.550 1.00 90.12 91 ALA A N 1
ATOM 694 C CA . ALA A 1 91 ? 8.558 0.639 16.006 1.00 90.12 91 ALA A CA 1
ATOM 695 C C . ALA A 1 91 ? 9.995 0.258 16.394 1.00 90.12 91 ALA A C 1
ATOM 697 O O . ALA A 1 91 ? 10.168 -0.640 17.218 1.00 90.12 91 ALA A O 1
ATOM 698 N N . GLU A 1 92 ? 11.006 0.951 15.854 1.00 81.38 92 GLU A N 1
ATOM 699 C CA . GLU A 1 92 ? 12.407 0.761 16.257 1.00 81.38 92 GLU A CA 1
ATOM 700 C C . GLU A 1 92 ? 12.619 1.078 17.746 1.00 81.38 92 GLU A C 1
ATOM 702 O O . GLU A 1 92 ? 13.352 0.374 18.439 1.00 81.38 92 GLU A O 1
ATOM 707 N N . GLU A 1 93 ? 11.926 2.097 18.259 1.00 83.38 93 GLU A N 1
ATOM 708 C CA . GLU A 1 93 ? 12.007 2.521 19.661 1.00 83.38 93 GLU A CA 1
ATOM 709 C C . GLU A 1 93 ? 10.965 1.824 20.547 1.00 83.38 93 GLU A C 1
ATOM 711 O O . GLU A 1 93 ? 11.181 1.627 21.746 1.00 83.38 93 GLU A O 1
ATOM 716 N N . ASN A 1 94 ? 9.822 1.439 19.971 1.00 84.31 94 ASN A N 1
ATOM 717 C CA . ASN A 1 94 ? 8.736 0.774 20.679 1.00 84.31 94 ASN A CA 1
ATOM 718 C C . ASN A 1 94 ? 8.149 -0.379 19.860 1.00 84.31 94 ASN A C 1
ATOM 720 O O . ASN A 1 94 ? 7.158 -0.235 19.141 1.00 84.31 94 ASN A O 1
ATOM 724 N N . THR A 1 95 ? 8.688 -1.571 20.090 1.00 81.75 95 THR A N 1
ATOM 725 C CA . THR A 1 95 ? 8.262 -2.810 19.427 1.00 81.75 95 THR A CA 1
ATOM 726 C C . THR A 1 95 ? 6.795 -3.187 19.680 1.00 81.75 95 THR A C 1
ATOM 728 O O . THR A 1 95 ? 6.241 -4.016 18.962 1.00 81.75 95 THR A O 1
ATOM 731 N N . THR A 1 96 ? 6.124 -2.570 20.662 1.00 88.50 96 THR A N 1
ATOM 732 C CA . THR A 1 96 ? 4.699 -2.814 20.954 1.00 88.50 96 THR A CA 1
ATOM 733 C C . THR A 1 96 ? 3.744 -1.897 20.185 1.00 88.50 96 THR A C 1
ATOM 735 O O . THR A 1 96 ? 2.529 -2.096 20.252 1.00 88.50 96 THR A O 1
ATOM 738 N N . ALA A 1 97 ? 4.259 -0.917 19.433 1.00 91.88 97 ALA A N 1
ATOM 739 C CA . ALA A 1 97 ? 3.445 0.018 18.653 1.00 91.88 97 ALA A CA 1
ATOM 740 C C . ALA A 1 97 ? 2.644 -0.673 17.535 1.00 91.88 97 ALA A C 1
ATOM 742 O O . ALA A 1 97 ? 1.595 -0.170 17.125 1.00 91.88 97 ALA A O 1
ATOM 743 N N . LEU A 1 98 ? 3.104 -1.843 17.082 1.00 95.81 98 LEU A N 1
ATOM 744 C CA . LEU A 1 98 ? 2.486 -2.638 16.027 1.00 95.81 98 LEU A CA 1
ATOM 745 C C . LEU A 1 98 ? 1.714 -3.837 16.596 1.00 95.81 98 LEU A C 1
ATOM 747 O O . LEU A 1 98 ? 2.023 -4.367 17.672 1.00 95.81 98 LEU A O 1
ATOM 751 N N . ILE A 1 99 ? 0.688 -4.262 15.862 1.00 94.38 99 ILE A N 1
ATOM 752 C CA . ILE A 1 99 ? -0.032 -5.514 16.110 1.00 94.38 99 ILE A CA 1
ATOM 753 C C . ILE A 1 99 ? 0.300 -6.520 15.009 1.00 94.38 99 ILE A C 1
ATOM 755 O O . ILE A 1 99 ? 0.301 -6.185 13.822 1.00 94.38 99 ILE A O 1
ATOM 759 N N . GLU A 1 100 ? 0.597 -7.756 15.403 1.00 92.19 100 GLU A N 1
ATOM 760 C CA . GLU A 1 100 ? 0.796 -8.837 14.446 1.00 92.19 100 GLU A CA 1
ATOM 761 C C . GLU A 1 100 ? -0.552 -9.360 13.952 1.00 92.19 100 GLU A C 1
ATOM 763 O O . GLU A 1 100 ? -1.536 -9.401 14.690 1.00 92.19 100 GLU A O 1
ATOM 768 N N . LEU A 1 101 ? -0.614 -9.803 12.695 1.00 89.88 101 LEU A N 1
ATOM 769 C CA . LEU A 1 101 ? -1.872 -10.281 12.105 1.00 89.88 101 LEU A CA 1
ATOM 770 C C . LEU A 1 101 ? -2.455 -11.496 12.846 1.00 89.88 101 LEU A C 1
ATOM 772 O O . LEU A 1 101 ? -3.664 -11.711 12.818 1.00 89.88 101 LEU A O 1
ATOM 776 N N . GLY A 1 102 ? -1.604 -12.283 13.514 1.00 90.88 102 GLY A N 1
ATOM 777 C CA . GLY A 1 102 ? -2.019 -13.400 14.364 1.00 90.88 102 GLY A CA 1
ATOM 778 C C . GLY A 1 102 ? -2.721 -12.983 15.660 1.00 90.88 102 GLY A C 1
ATOM 779 O O . GLY A 1 102 ? -3.474 -13.787 16.200 1.00 90.88 102 GLY A O 1
ATOM 780 N N . ASP A 1 103 ? -2.523 -11.742 16.114 1.00 93.56 103 ASP A N 1
ATOM 781 C CA . ASP A 1 103 ? -3.124 -11.195 17.339 1.00 93.56 103 ASP A CA 1
ATOM 782 C C . ASP A 1 103 ? -4.492 -10.537 17.081 1.00 93.56 103 ASP A C 1
ATOM 784 O O . ASP A 1 103 ? -5.174 -10.108 18.016 1.00 93.56 103 ASP A O 1
ATOM 788 N N . LEU A 1 104 ? -4.899 -10.413 15.813 1.00 94.81 104 LEU A N 1
ATOM 789 C CA . LEU A 1 104 ? -6.220 -9.907 15.454 1.00 94.81 104 LEU A CA 1
ATOM 790 C C . LEU A 1 104 ? -7.310 -10.935 15.803 1.00 94.81 104 LEU A C 1
ATOM 792 O O . LEU A 1 104 ? -7.067 -12.140 15.706 1.00 94.81 104 LEU A O 1
ATOM 796 N N . PRO A 1 105 ? -8.538 -10.484 16.131 1.00 95.88 105 PRO A N 1
ATOM 797 C CA . PRO A 1 105 ? -9.672 -11.385 16.301 1.00 95.88 105 PRO A CA 1
ATOM 798 C C . PRO A 1 105 ? -9.866 -12.282 15.073 1.00 95.88 105 PRO A C 1
ATOM 800 O O . PRO A 1 105 ? -9.710 -11.835 13.930 1.00 95.88 105 PRO A O 1
ATOM 803 N N . GLU A 1 106 ? -10.217 -13.549 15.293 1.00 96.00 106 GLU A N 1
ATOM 804 C CA . GLU A 1 106 ? -10.333 -14.537 14.215 1.00 96.00 106 GLU A CA 1
ATOM 805 C C . GLU A 1 106 ? -11.376 -14.112 13.176 1.00 96.00 106 GLU A C 1
ATOM 807 O O . GLU A 1 106 ? -11.151 -14.239 11.967 1.00 96.00 106 GLU A O 1
ATOM 812 N N . GLU A 1 107 ? -12.474 -13.516 13.646 1.00 95.81 107 GLU A N 1
ATOM 813 C CA . GLU A 1 107 ? -13.552 -13.003 12.796 1.00 95.81 107 GLU A CA 1
ATOM 814 C C . GLU A 1 107 ? -13.087 -11.888 11.852 1.00 95.81 107 GLU A C 1
ATOM 816 O O . GLU A 1 107 ? -13.717 -11.671 10.822 1.00 95.81 107 GLU A O 1
ATOM 821 N N . VAL A 1 108 ? -12.007 -11.176 12.192 1.00 95.19 108 VAL A N 1
ATOM 822 C CA . VAL A 1 108 ? -11.397 -10.132 11.356 1.00 95.19 108 VAL A CA 1
ATOM 823 C C . VAL A 1 108 ? -10.378 -10.742 10.403 1.00 95.19 108 VAL A C 1
ATOM 825 O O . VAL A 1 108 ? -10.408 -10.464 9.207 1.00 95.19 108 VAL A O 1
ATOM 828 N N . ARG A 1 109 ? -9.487 -11.596 10.918 1.00 94.06 109 ARG A N 1
ATOM 829 C CA . ARG A 1 109 ? -8.380 -12.190 10.152 1.00 94.06 109 ARG A CA 1
ATOM 830 C C . ARG A 1 109 ? -8.858 -13.040 8.971 1.00 94.06 109 ARG A C 1
ATOM 832 O O . ARG A 1 109 ? -8.163 -13.134 7.966 1.00 94.06 109 ARG A O 1
ATOM 839 N N . THR A 1 110 ? -10.031 -13.654 9.098 1.00 94.25 110 THR A N 1
ATOM 840 C CA . THR A 1 110 ? -10.630 -14.529 8.077 1.00 94.25 110 THR A CA 1
ATOM 841 C C . THR A 1 110 ? -11.419 -13.780 6.999 1.00 94.25 110 THR A C 1
ATOM 843 O O . THR A 1 110 ? -11.941 -14.406 6.081 1.00 94.25 110 THR A O 1
ATOM 846 N N . GLN A 1 111 ? -11.513 -12.451 7.080 1.00 95.50 111 GLN A N 1
ATOM 847 C CA . GLN A 1 111 ? -12.256 -11.651 6.108 1.00 95.50 111 GLN A CA 1
ATOM 848 C C . GLN A 1 111 ? -11.461 -11.455 4.815 1.00 95.50 111 GLN A C 1
ATOM 850 O O . GLN A 1 111 ? -10.281 -11.113 4.856 1.00 95.50 111 GLN A O 1
ATOM 855 N N . ASP A 1 112 ? -12.138 -11.524 3.666 1.00 93.25 112 ASP A N 1
ATOM 856 C CA . ASP A 1 112 ? -11.524 -11.324 2.343 1.00 93.25 112 ASP A CA 1
ATOM 857 C C . ASP A 1 112 ? -10.718 -10.024 2.218 1.00 93.25 112 ASP A C 1
ATOM 859 O O . ASP A 1 112 ? -9.715 -9.976 1.509 1.00 93.25 112 ASP A O 1
ATOM 863 N N . PHE A 1 113 ? -11.163 -8.942 2.876 1.00 94.25 113 PHE A N 1
ATOM 864 C CA . PHE A 1 113 ? -10.479 -7.652 2.770 1.00 94.25 113 PHE A CA 1
ATOM 865 C C . PHE A 1 113 ? -9.053 -7.713 3.328 1.00 94.25 113 PHE A C 1
ATOM 867 O O . PHE A 1 113 ? -8.226 -6.900 2.929 1.00 94.25 113 PHE A O 1
ATOM 874 N N . MET A 1 114 ? -8.732 -8.682 4.191 1.00 94.50 114 MET A N 1
ATOM 875 C CA . MET A 1 114 ? -7.387 -8.851 4.742 1.00 94.50 114 MET A CA 1
ATOM 876 C C . MET A 1 114 ? -6.334 -9.159 3.673 1.00 94.50 114 MET A C 1
ATOM 878 O O . MET A 1 114 ? -5.165 -8.862 3.896 1.00 94.50 114 MET A O 1
ATOM 882 N N . ALA A 1 115 ? -6.726 -9.642 2.486 1.00 91.38 115 ALA A N 1
ATOM 883 C CA . ALA A 1 115 ? -5.818 -9.768 1.341 1.00 91.38 115 ALA A CA 1
ATOM 884 C C . ALA A 1 115 ? -5.212 -8.419 0.895 1.00 91.38 115 ALA A C 1
ATOM 886 O O . ALA A 1 115 ? -4.165 -8.394 0.255 1.00 91.38 115 ALA A O 1
ATOM 887 N N . PHE A 1 116 ? -5.849 -7.299 1.255 1.00 91.88 116 PHE A N 1
ATOM 888 C CA . PHE A 1 116 ? -5.401 -5.939 0.948 1.00 91.88 116 PHE A CA 1
ATOM 889 C C . PHE A 1 116 ? -4.706 -5.250 2.134 1.00 91.88 116 PHE A C 1
ATOM 891 O O . PHE A 1 116 ? -4.325 -4.085 2.027 1.00 91.88 116 PHE A O 1
ATOM 898 N N . ALA A 1 117 ? -4.535 -5.933 3.271 1.00 92.75 117 ALA A N 1
ATOM 899 C CA . ALA A 1 117 ? -3.818 -5.407 4.433 1.00 92.75 117 ALA A CA 1
ATOM 900 C C . ALA A 1 117 ? -2.294 -5.527 4.227 1.00 92.75 117 ALA A C 1
ATOM 902 O O . ALA A 1 117 ? -1.611 -6.288 4.906 1.00 92.75 117 ALA A O 1
ATOM 903 N N . THR A 1 118 ? -1.759 -4.787 3.254 1.00 91.56 118 THR A N 1
ATOM 904 C CA . THR A 1 118 ? -0.348 -4.860 2.826 1.00 91.56 118 THR A CA 1
ATOM 905 C C . THR A 1 118 ? 0.615 -4.052 3.702 1.00 91.56 118 THR A C 1
ATOM 907 O O . THR A 1 118 ? 1.797 -3.958 3.383 1.00 91.56 118 THR A O 1
ATOM 910 N N . PHE A 1 119 ? 0.125 -3.440 4.783 1.00 93.56 119 PHE A N 1
ATOM 911 C CA . PHE A 1 119 ? 0.902 -2.622 5.714 1.00 93.56 119 PHE A CA 1
ATOM 912 C C . PHE A 1 119 ? 0.732 -3.120 7.155 1.00 93.56 119 PHE A C 1
ATOM 914 O O . PHE A 1 119 ? -0.255 -3.777 7.492 1.00 93.56 119 PHE A O 1
ATOM 921 N N . LYS A 1 120 ? 1.705 -2.810 8.019 1.00 94.56 120 LYS A N 1
ATOM 922 C CA . LYS A 1 120 ? 1.638 -3.138 9.450 1.00 94.56 120 LYS A CA 1
ATOM 923 C C . LYS A 1 120 ? 0.619 -2.236 10.149 1.00 94.56 120 LYS A C 1
ATOM 925 O O . LYS A 1 120 ? 0.634 -1.024 9.964 1.00 94.56 120 LYS A O 1
ATOM 930 N N . LEU A 1 121 ? -0.248 -2.835 10.959 1.00 96.38 121 LEU A N 1
ATOM 931 C CA . LEU A 1 121 ? -1.297 -2.124 11.687 1.00 96.38 121 LEU A CA 1
ATOM 932 C C . LEU A 1 121 ? -0.762 -1.579 13.016 1.00 96.38 121 LEU A C 1
ATOM 934 O O . LEU A 1 121 ? 0.024 -2.245 13.700 1.00 96.38 121 LEU A O 1
ATOM 938 N N . SER A 1 122 ? -1.228 -0.399 13.419 1.00 96.94 122 SER A N 1
ATOM 939 C CA . SER A 1 122 ? -0.927 0.140 14.742 1.00 96.94 122 SER A CA 1
ATOM 940 C C . SER A 1 122 ? -1.762 -0.561 15.810 1.00 96.94 122 SER A C 1
ATOM 942 O O . SER A 1 122 ? -2.974 -0.743 15.677 1.00 96.94 122 SER A O 1
ATOM 944 N N . ARG A 1 123 ? -1.139 -0.919 16.935 1.00 95.50 123 ARG A N 1
ATOM 945 C CA . ARG A 1 123 ? -1.828 -1.605 18.042 1.00 95.50 123 ARG A CA 1
ATOM 946 C C . ARG A 1 123 ? -3.010 -0.795 18.586 1.00 95.50 123 ARG A C 1
ATOM 948 O O . ARG A 1 123 ? -4.006 -1.379 19.006 1.00 95.50 123 ARG A O 1
ATOM 955 N N . GLY A 1 124 ? -2.899 0.535 18.562 1.00 95.38 124 GLY A N 1
ATOM 956 C CA . GLY A 1 124 ? -3.914 1.457 19.072 1.00 95.38 124 GLY A CA 1
ATOM 957 C C . GLY A 1 124 ? -5.048 1.798 18.100 1.00 95.38 124 GLY A C 1
ATOM 958 O O . GLY A 1 124 ? -6.134 2.101 18.580 1.00 95.38 124 GLY A O 1
ATOM 959 N N . ASN A 1 125 ? -4.828 1.739 16.778 1.00 96.62 125 ASN A N 1
ATOM 960 C CA . ASN A 1 125 ? -5.791 2.236 15.776 1.00 96.62 125 ASN A CA 1
ATOM 961 C C . ASN A 1 125 ? -6.080 1.234 14.645 1.00 96.62 125 ASN A C 1
ATOM 963 O O . ASN A 1 125 ? -6.620 1.603 13.602 1.00 96.62 125 ASN A O 1
ATOM 967 N N . TRP A 1 126 ? -5.723 -0.045 14.813 1.00 96.38 126 TRP A N 1
ATOM 968 C CA . TRP A 1 126 ? -5.897 -1.042 13.753 1.00 96.38 126 TRP A CA 1
ATOM 969 C C . TRP A 1 126 ? -7.342 -1.125 13.245 1.00 96.38 126 TRP A C 1
ATOM 971 O O . TRP A 1 126 ? -7.562 -1.388 12.068 1.00 96.38 126 TRP A O 1
ATOM 981 N N . ARG A 1 127 ? -8.346 -0.877 14.099 1.00 96.69 127 ARG A N 1
ATOM 982 C CA . ARG A 1 127 ? -9.760 -0.924 13.696 1.00 96.69 127 ARG A CA 1
ATOM 983 C C . ARG A 1 127 ? -10.089 0.150 12.665 1.00 96.69 127 ARG A C 1
ATOM 985 O O . ARG A 1 127 ? -10.716 -0.169 11.658 1.00 96.69 127 ARG A O 1
ATOM 992 N N . GLU A 1 128 ? -9.661 1.390 12.893 1.00 97.19 128 GLU A N 1
ATOM 993 C CA . GLU A 1 128 ? -9.840 2.482 11.937 1.00 97.19 128 GLU A CA 1
ATOM 994 C C . GLU A 1 128 ? -9.013 2.257 10.666 1.00 97.19 128 GLU A C 1
ATOM 996 O O . GLU A 1 128 ? -9.479 2.520 9.559 1.00 97.19 128 GLU A O 1
ATOM 1001 N N . GLU A 1 129 ? -7.800 1.726 10.803 1.00 97.62 129 GLU A N 1
ATOM 1002 C CA . GLU A 1 129 ? -6.915 1.428 9.672 1.00 97.62 129 GLU A CA 1
ATOM 1003 C C . GLU A 1 129 ? -7.502 0.357 8.744 1.00 97.62 129 GLU A C 1
ATOM 1005 O O . GLU A 1 129 ? -7.397 0.466 7.519 1.00 97.62 129 GLU A O 1
ATOM 1010 N N . LEU A 1 130 ? -8.204 -0.633 9.303 1.00 97.12 130 LEU A N 1
ATOM 1011 C CA . LEU A 1 130 ? -8.923 -1.631 8.516 1.00 97.12 130 LEU A CA 1
ATOM 1012 C C . LEU A 1 130 ? -10.076 -1.040 7.699 1.00 97.12 130 LEU A C 1
ATOM 1014 O O . LEU A 1 130 ? -10.448 -1.628 6.686 1.00 97.12 130 LEU A O 1
ATOM 1018 N N . GLU A 1 131 ? -10.625 0.124 8.055 1.00 97.19 131 GLU A N 1
ATOM 1019 C CA . GLU A 1 131 ? -11.610 0.796 7.196 1.00 97.19 131 GLU A CA 1
ATOM 1020 C C . GLU A 1 131 ? -10.988 1.254 5.872 1.00 97.19 131 GLU A C 1
ATOM 1022 O O . GLU A 1 131 ? -11.647 1.218 4.832 1.00 97.19 131 GLU A O 1
ATOM 1027 N N . THR A 1 132 ? -9.706 1.628 5.871 1.00 96.12 132 THR A N 1
ATOM 1028 C CA . THR A 1 132 ? -8.963 1.910 4.635 1.00 96.12 132 THR A CA 1
ATOM 1029 C C . THR A 1 132 ? -8.811 0.644 3.795 1.00 96.12 132 THR A C 1
ATOM 1031 O O . THR A 1 132 ? -9.132 0.654 2.607 1.00 96.12 132 THR A O 1
ATOM 1034 N N . VAL A 1 133 ? -8.443 -0.473 4.425 1.00 95.06 133 VAL A N 1
ATOM 1035 C CA . VAL A 1 133 ? -8.317 -1.775 3.752 1.00 95.06 133 VAL A CA 1
ATOM 1036 C C . VAL A 1 133 ? -9.655 -2.226 3.147 1.00 95.06 133 VAL A C 1
ATOM 1038 O O . VAL A 1 133 ? -9.718 -2.628 1.983 1.00 95.06 133 VAL A O 1
ATOM 1041 N N . LYS A 1 134 ? -10.760 -2.091 3.890 1.00 95.75 134 LYS A N 1
ATOM 1042 C CA . LYS A 1 134 ? -12.117 -2.391 3.399 1.00 95.75 134 LYS A CA 1
ATOM 1043 C C . LYS A 1 134 ? -12.501 -1.527 2.203 1.00 95.75 134 LYS A C 1
ATOM 1045 O O . LYS A 1 134 ? -13.109 -2.034 1.256 1.00 95.75 134 LYS A O 1
ATOM 1050 N N . LYS A 1 135 ? -12.153 -0.235 2.220 1.00 93.94 135 LYS A N 1
ATOM 1051 C CA . LYS A 1 135 ? -12.392 0.673 1.087 1.00 93.94 135 LYS A CA 1
ATOM 1052 C C . LYS A 1 135 ? -11.635 0.217 -0.155 1.00 93.94 135 LYS A C 1
ATOM 1054 O O . LYS A 1 135 ? -12.236 0.183 -1.225 1.00 93.94 135 LYS A O 1
ATOM 1059 N N . TRP A 1 136 ? -10.371 -0.182 -0.018 1.00 92.38 136 TRP A N 1
ATOM 1060 C CA . TRP A 1 136 ? -9.587 -0.714 -1.137 1.00 92.38 136 TRP A CA 1
ATOM 1061 C C . TRP A 1 136 ? -10.182 -2.006 -1.691 1.00 92.38 136 TRP A C 1
ATOM 1063 O O . TRP A 1 136 ? -10.444 -2.091 -2.889 1.00 92.38 136 TRP A O 1
ATOM 1073 N N . ALA A 1 137 ? -10.501 -2.966 -0.820 1.00 92.75 137 ALA A N 1
ATOM 1074 C CA . ALA A 1 137 ? -11.143 -4.215 -1.221 1.00 92.75 137 ALA A CA 1
ATOM 1075 C C . ALA A 1 137 ? -12.469 -3.966 -1.962 1.00 92.75 137 ALA A C 1
ATOM 1077 O O . ALA A 1 137 ? -12.758 -4.598 -2.976 1.00 92.75 137 ALA A O 1
ATOM 1078 N N . THR A 1 138 ? -13.265 -3.003 -1.486 1.00 91.69 138 THR A N 1
ATOM 1079 C CA . THR A 1 138 ? -14.536 -2.613 -2.117 1.00 91.69 138 THR A CA 1
ATOM 1080 C C . THR A 1 138 ? -14.327 -1.936 -3.470 1.00 91.69 138 THR A C 1
ATOM 1082 O O . THR A 1 138 ? -15.146 -2.118 -4.365 1.00 91.69 138 THR A O 1
ATOM 1085 N N . ALA A 1 139 ? -13.263 -1.148 -3.631 1.00 85.81 139 ALA A N 1
ATOM 1086 C CA . ALA A 1 139 ? -12.958 -0.487 -4.896 1.00 85.81 139 ALA A CA 1
ATOM 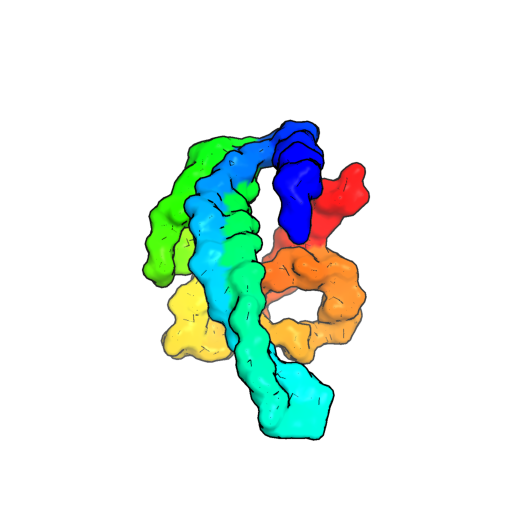1087 C C . ALA A 1 139 ? -12.551 -1.484 -5.991 1.00 85.81 139 ALA A C 1
ATOM 1089 O O . ALA A 1 139 ? -12.851 -1.240 -7.150 1.00 85.81 139 ALA A O 1
ATOM 1090 N N . ILE A 1 140 ? -11.915 -2.599 -5.617 1.00 81.44 140 ILE A N 1
ATOM 1091 C CA . ILE A 1 140 ? -11.420 -3.622 -6.553 1.00 81.44 140 ILE A CA 1
ATOM 1092 C C . ILE A 1 140 ? -12.481 -4.685 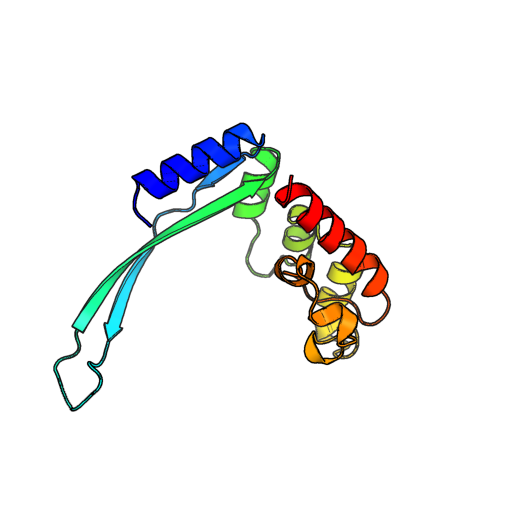-6.870 1.00 81.44 140 ILE A C 1
ATOM 1094 O O . ILE A 1 140 ? -12.487 -5.241 -7.960 1.00 81.44 140 ILE A O 1
ATOM 1098 N N . LYS A 1 141 ? -13.402 -4.971 -5.939 1.00 76.94 141 LYS A N 1
ATOM 1099 C CA . LYS A 1 141 ? -14.525 -5.900 -6.174 1.00 76.94 141 LYS A CA 1
ATOM 1100 C C . LYS A 1 141 ? -15.619 -5.336 -7.105 1.00 76.94 141 LYS A C 1
ATOM 1102 O O . LYS A 1 141 ? -16.563 -6.067 -7.399 1.00 76.94 141 LYS A O 1
ATOM 1107 N N . LYS A 1 142 ? -15.551 -4.058 -7.488 1.00 57.19 142 LYS A N 1
ATOM 1108 C CA . LYS A 1 142 ? -16.510 -3.393 -8.387 1.00 57.19 142 LYS A CA 1
ATOM 1109 C C . LYS A 1 142 ? -16.075 -3.501 -9.837 1.00 57.19 142 LYS A C 1
ATOM 1111 O O . LYS A 1 142 ? -16.989 -3.653 -10.673 1.00 57.19 142 LYS A O 1
#

Secondary structure (DSSP, 8-state):
--HHHHHHHHHHHHHTT-EEEEPPPEEEEEEEPPTTSSPPPEEEEEEE--EEEESSHHHHHHHHTPPTT-HHHHHHHTT--HHHHHHHHGGGT-TTSEE-GGGS-HHHHTSGGGGG--SPEETTTHHHHHHHHHHHHHHH--

pLDDT: mean 86.93, std 10.42, range [53.84, 97.62]

Foldseek 3Di:
DDPVVVVVVCVVCVVLQKDKDKDPKDWDWDFDDDPDDPDDTDTDIDIDIDIFIDNDPVLRVQCVPDDPPPLLSNCVSVVQDPLLSVLVVCCVVPVQQFDDLVNDDPVVSPDPLVVQVPGTAGPVCNVVRVVVSVVVVVSVVD